Protein AF-A0A6C0JC36-F1 (afdb_monomer)

Solvent-accessible surface area (backbone atoms only — not comparable to full-atom values): 5274 Å² total; per-residue (Å²): 90,80,45,77,56,95,92,37,86,43,79,50,84,52,70,70,57,52,54,54,50,51,53,49,53,50,52,52,54,51,53,51,51,52,53,49,52,52,51,51,52,52,48,53,50,51,52,52,49,45,69,75,67,49,90,63,57,73,44,78,49,65,54,82,72,87,83,90,83,74,78,64,48,74,44,37,31,19,78,83,76,63,52,69,62,133

Foldseek 3Di:
DWDADPNDTDDDDDPVVVVVVVVVVVVVVVVVVVVVVVVVVVVVVVLVCCVPPPPFPKDWDWDDDDDDDDDTDIWIAGPPSRDTDD

Organism: NCBI:txid1070528

pLDDT: mean 87.95, std 10.79, range [52.41, 98.38]

Secondary structure (DSSP, 8-state):
-EEEETTEEEE---HHHHHHHHHHHHHHHHHHHHHHHHHHHHHHHHHHHHHHHS---EEEEEE---SS----EEEEEETTT--B--

Radius of gyration: 22.71 Å; Cα contacts (8 Å, |Δi|>4): 70; chains: 1; bounding box: 43×40×50 Å

Nearest PDB structures (foldseek):
  8a40-assembly1_U  TM=3.789E-01  e=9.059E-01  Homo sapiens
  5fyw-assembly1_U  TM=3.666E-01  e=3.696E+00  Saccharomyces cerevisiae

Mean predicted aligned error: 8.49 Å

Sequence (86 aa):
MEVIINNCAVKISGLSDIISYKKRLYQDIVNLKEELKDKESELKRVETYLKYNCKHNWIIDSIDQMKGYKRCITIKYCSECELTIS

Structure (mmCIF, N/CA/C/O backbone):
data_AF-A0A6C0JC36-F1
#
_entry.id   AF-A0A6C0JC36-F1
#
loop_
_atom_site.group_PDB
_atom_site.id
_atom_site.type_symbol
_atom_site.label_atom_id
_atom_site.label_alt_id
_atom_site.label_comp_id
_atom_site.label_asym_id
_atom_site.label_entity_id
_atom_site.label_seq_id
_atom_site.pdbx_PDB_ins_code
_atom_site.Cartn_x
_atom_site.Cartn_y
_atom_site.Cartn_z
_atom_site.occupancy
_atom_site.B_iso_or_equiv
_atom_site.auth_seq_id
_atom_site.auth_comp_id
_atom_site.auth_asym_id
_atom_site.auth_atom_id
_atom_site.pdbx_PDB_model_num
ATOM 1 N N . MET A 1 1 ? -23.764 3.075 19.685 1.00 82.44 1 MET A N 1
ATOM 2 C CA . MET A 1 1 ? -22.787 3.211 18.589 1.00 82.44 1 MET A CA 1
ATOM 3 C C . MET A 1 1 ? -23.355 2.508 17.373 1.00 82.44 1 MET A C 1
ATOM 5 O O . MET A 1 1 ? -23.821 1.389 17.523 1.00 82.44 1 MET A O 1
ATOM 9 N N . GLU A 1 2 ? -23.377 3.150 16.211 1.00 84.25 2 GLU A N 1
ATOM 10 C CA . GLU A 1 2 ? -23.768 2.493 14.957 1.00 84.25 2 GLU A CA 1
ATOM 11 C C . GLU A 1 2 ? -22.510 2.032 14.228 1.00 84.25 2 GLU A C 1
ATOM 13 O O . GLU A 1 2 ? -21.525 2.768 14.162 1.00 84.25 2 GLU A O 1
ATOM 18 N N . VAL A 1 3 ? -22.515 0.793 13.746 1.00 84.19 3 VAL A N 1
ATOM 19 C CA . VAL A 1 3 ? -21.401 0.188 13.008 1.00 84.19 3 VAL A CA 1
ATOM 20 C C . VAL A 1 3 ? -21.929 -0.591 11.814 1.00 84.19 3 VAL A C 1
ATOM 22 O O . VAL A 1 3 ? -23.071 -1.046 11.828 1.00 84.19 3 VAL A O 1
ATOM 25 N N . ILE A 1 4 ? -21.095 -0.777 10.793 1.00 84.19 4 ILE A N 1
ATOM 26 C CA . ILE A 1 4 ? -21.445 -1.587 9.625 1.00 84.19 4 ILE A CA 1
ATOM 27 C C . ILE A 1 4 ? -20.872 -2.991 9.810 1.00 84.19 4 ILE A C 1
ATOM 29 O O . ILE A 1 4 ? -19.674 -3.161 10.031 1.00 84.19 4 ILE A O 1
ATOM 33 N N . ILE A 1 5 ? -21.729 -4.006 9.725 1.00 78.44 5 ILE A N 1
ATOM 34 C CA . ILE A 1 5 ? -21.345 -5.421 9.753 1.00 78.44 5 ILE A CA 1
ATOM 35 C C . ILE A 1 5 ? -22.046 -6.096 8.578 1.00 78.44 5 ILE A C 1
ATOM 37 O O . ILE A 1 5 ? -23.266 -6.012 8.478 1.00 78.44 5 ILE A O 1
ATOM 41 N N . ASN A 1 6 ? -21.289 -6.742 7.684 1.00 80.69 6 ASN A N 1
ATOM 42 C CA . ASN A 1 6 ? -21.820 -7.396 6.478 1.00 80.69 6 ASN A CA 1
ATOM 43 C C . ASN A 1 6 ? -22.736 -6.483 5.644 1.00 80.69 6 ASN A C 1
ATOM 45 O O . ASN A 1 6 ? -23.809 -6.892 5.213 1.00 80.69 6 ASN A O 1
ATOM 49 N N . ASN A 1 7 ? -22.321 -5.229 5.444 1.00 84.88 7 ASN A N 1
ATOM 50 C CA . ASN A 1 7 ? -23.096 -4.215 4.722 1.00 84.88 7 ASN A CA 1
ATOM 51 C C . ASN A 1 7 ? -24.436 -3.805 5.372 1.00 84.88 7 ASN A C 1
ATOM 53 O O . ASN A 1 7 ? -25.222 -3.090 4.754 1.00 84.88 7 ASN A O 1
ATOM 57 N N . CYS A 1 8 ? -24.693 -4.198 6.622 1.00 80.06 8 CYS A N 1
ATOM 58 C CA . CYS A 1 8 ? -25.858 -3.773 7.394 1.00 80.06 8 CYS A CA 1
ATOM 59 C C . CYS A 1 8 ? -25.450 -2.820 8.524 1.00 80.06 8 CYS A C 1
ATOM 61 O O . CYS A 1 8 ? -24.458 -3.056 9.216 1.00 80.06 8 CYS A O 1
ATOM 63 N N . ALA A 1 9 ? -26.236 -1.762 8.739 1.00 83.25 9 ALA A N 1
ATOM 64 C CA . ALA A 1 9 ? -26.073 -0.874 9.885 1.00 83.25 9 ALA A CA 1
ATOM 65 C C . ALA A 1 9 ? -26.632 -1.545 11.148 1.00 83.25 9 ALA A C 1
ATOM 67 O O . ALA A 1 9 ? -27.815 -1.875 11.223 1.00 83.25 9 ALA A O 1
ATOM 68 N N . VAL A 1 10 ? -25.774 -1.750 12.143 1.00 83.88 10 VAL A N 1
ATOM 69 C CA . VAL A 1 10 ? -26.114 -2.389 13.414 1.00 83.88 10 VAL A CA 1
ATOM 70 C C . VAL A 1 10 ? -25.856 -1.407 14.548 1.00 83.88 10 VAL A C 1
ATOM 72 O O . VAL A 1 10 ? -24.768 -0.839 14.670 1.00 83.88 10 VAL A O 1
ATOM 75 N N . LYS A 1 11 ? -26.856 -1.221 15.413 1.00 86.12 11 LYS A N 1
ATOM 76 C CA . LYS A 1 11 ? -26.721 -0.418 16.628 1.00 86.12 11 LYS A CA 1
ATOM 77 C C . LYS A 1 11 ? -26.223 -1.298 17.768 1.00 86.12 11 LYS A C 1
ATOM 79 O O . LYS A 1 11 ? -26.924 -2.194 18.222 1.00 86.12 11 LYS A O 1
ATOM 84 N N . ILE A 1 12 ? -25.023 -1.005 18.251 1.00 86.44 12 ILE A N 1
ATOM 85 C CA . ILE A 1 12 ? -24.413 -1.654 19.408 1.00 86.44 12 ILE A CA 1
ATOM 86 C C . ILE A 1 12 ? -24.515 -0.716 20.612 1.00 86.44 12 ILE A C 1
ATOM 88 O O . ILE A 1 12 ? -24.077 0.440 20.557 1.00 86.44 12 ILE A O 1
ATOM 92 N N . SER A 1 13 ? -25.101 -1.202 21.703 1.00 84.50 13 SER A N 1
ATOM 93 C CA . SER A 1 13 ? -25.282 -0.449 22.953 1.00 84.50 13 SER A CA 1
ATOM 94 C C . SER A 1 13 ? -24.680 -1.135 24.179 1.00 84.50 13 SER A C 1
ATOM 96 O O . SER A 1 13 ? -24.409 -0.454 25.164 1.00 84.50 13 SER A O 1
ATOM 98 N N . GLY A 1 14 ? -24.448 -2.452 24.133 1.00 91.62 14 GLY A N 1
ATOM 99 C CA . GLY A 1 14 ? -23.870 -3.214 25.238 1.00 91.62 14 GLY A CA 1
ATOM 100 C C . GLY A 1 14 ? -22.351 -3.062 25.334 1.00 91.62 14 GLY A C 1
ATOM 101 O O . GLY A 1 14 ? -21.643 -3.120 24.329 1.00 91.62 14 GLY A O 1
ATOM 102 N N . LEU A 1 15 ? -21.827 -2.914 26.555 1.00 90.12 15 LEU A N 1
ATOM 103 C CA . LEU A 1 15 ? -20.381 -2.825 26.795 1.00 90.12 15 LEU A CA 1
ATOM 104 C C . LEU A 1 15 ? -19.636 -4.091 26.326 1.00 90.12 15 LEU A C 1
ATOM 106 O O . LEU A 1 15 ? -18.569 -3.986 25.724 1.00 90.12 15 LEU A O 1
ATOM 110 N N . SER A 1 16 ? -20.209 -5.278 26.551 1.00 90.50 16 SER A N 1
ATOM 111 C CA . SER A 1 16 ? -19.668 -6.566 26.084 1.00 90.50 16 SER A CA 1
ATOM 112 C C . SER A 1 16 ? -19.513 -6.623 24.565 1.00 90.50 16 SER A C 1
ATOM 114 O O . SER A 1 16 ? -18.497 -7.095 24.047 1.00 90.50 16 SER A O 1
ATOM 116 N N . ASP A 1 17 ? -20.504 -6.099 23.852 1.00 87.50 17 ASP A N 1
ATOM 117 C CA . ASP A 1 17 ? -20.554 -6.118 22.395 1.00 87.50 17 ASP A CA 1
ATOM 118 C C . ASP A 1 17 ? -19.541 -5.131 21.813 1.00 87.50 17 ASP A C 1
ATOM 120 O O . ASP A 1 17 ? 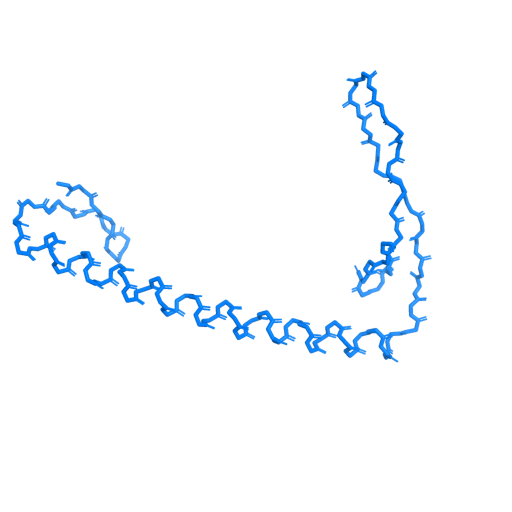-18.831 -5.455 20.863 1.00 87.50 17 ASP A O 1
ATOM 124 N N . ILE A 1 18 ? -19.394 -3.957 22.439 1.00 89.88 18 ILE A N 1
ATOM 125 C CA . ILE A 1 18 ? -18.370 -2.965 22.082 1.00 89.88 18 ILE A CA 1
ATOM 126 C C . ILE A 1 18 ? -16.963 -3.544 22.281 1.00 89.88 18 ILE A C 1
ATOM 128 O O . ILE A 1 18 ? -16.100 -3.377 21.416 1.00 89.88 18 ILE A O 1
ATOM 132 N N . ILE A 1 19 ? -16.715 -4.254 23.388 1.00 92.31 19 ILE A N 1
ATOM 133 C CA . ILE A 1 19 ? -15.420 -4.907 23.646 1.00 92.31 19 ILE A CA 1
ATOM 134 C C . ILE A 1 19 ? -15.130 -5.974 22.583 1.00 92.31 19 ILE A C 1
ATOM 136 O O . ILE A 1 19 ? -14.016 -6.028 22.057 1.00 92.31 19 ILE A O 1
ATOM 140 N N . SER A 1 20 ? -16.119 -6.800 22.243 1.00 90.56 20 SER A N 1
ATOM 141 C CA . SER A 1 20 ? -15.984 -7.829 21.204 1.00 90.56 20 SER A CA 1
ATOM 142 C C . SER A 1 20 ? -15.722 -7.214 19.829 1.00 90.56 20 SER A C 1
ATOM 144 O O . SER A 1 20 ? -14.810 -7.641 19.120 1.00 90.56 20 SER A O 1
ATOM 146 N N . TYR A 1 21 ? -16.448 -6.150 19.483 1.00 90.69 21 TYR A N 1
ATOM 147 C CA . TYR A 1 21 ? -16.258 -5.406 18.242 1.00 90.69 21 TYR A CA 1
ATOM 148 C C . TYR A 1 21 ? -14.860 -4.782 18.150 1.00 90.69 21 TYR A C 1
ATOM 150 O O . TYR A 1 21 ? -14.193 -4.921 17.126 1.00 90.69 21 TYR A O 1
ATOM 158 N N . LYS A 1 22 ? -14.360 -4.176 19.237 1.00 93.56 22 LYS A N 1
ATOM 159 C CA . LYS A 1 22 ? -12.987 -3.650 19.312 1.00 93.56 22 LYS A CA 1
ATOM 160 C C . LYS A 1 22 ? -11.946 -4.741 19.052 1.00 93.56 22 LYS A C 1
ATOM 162 O O . LYS A 1 22 ? -10.998 -4.500 18.309 1.00 93.56 22 LYS A O 1
ATOM 167 N N . LYS A 1 23 ? -12.092 -5.918 19.672 1.00 95.56 23 LYS A N 1
ATOM 168 C CA . LYS A 1 23 ? -11.163 -7.045 19.468 1.00 95.56 23 LYS A CA 1
ATOM 169 C C . LYS A 1 23 ? -11.149 -7.496 18.011 1.00 95.56 23 LYS A C 1
ATOM 171 O O . LYS A 1 23 ? -10.071 -7.697 17.463 1.00 95.56 23 LYS A O 1
ATOM 176 N N . ARG A 1 24 ? -12.326 -7.594 17.386 1.00 93.56 24 ARG A N 1
ATOM 177 C CA . ARG A 1 24 ? -12.446 -7.939 15.966 1.00 93.56 24 ARG A CA 1
ATOM 178 C C . ARG A 1 24 ? -11.754 -6.908 15.079 1.00 93.56 24 ARG A C 1
ATOM 180 O O . ARG A 1 24 ? -10.88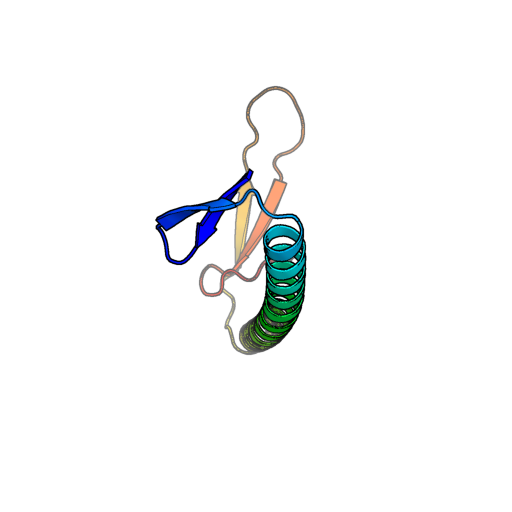2 -7.287 14.316 1.00 93.56 24 ARG A O 1
ATOM 187 N N . LEU A 1 25 ? -12.045 -5.618 15.268 1.00 95.38 25 LEU A N 1
ATOM 188 C CA . LEU A 1 25 ? -11.383 -4.548 14.513 1.00 95.38 25 LEU A CA 1
ATOM 189 C C . LEU A 1 25 ? -9.862 -4.584 14.654 1.00 95.38 25 LEU A C 1
ATOM 191 O O . LEU A 1 25 ? -9.146 -4.358 13.686 1.00 95.38 25 LEU A O 1
ATOM 195 N N . TYR A 1 26 ? -9.355 -4.849 15.858 1.0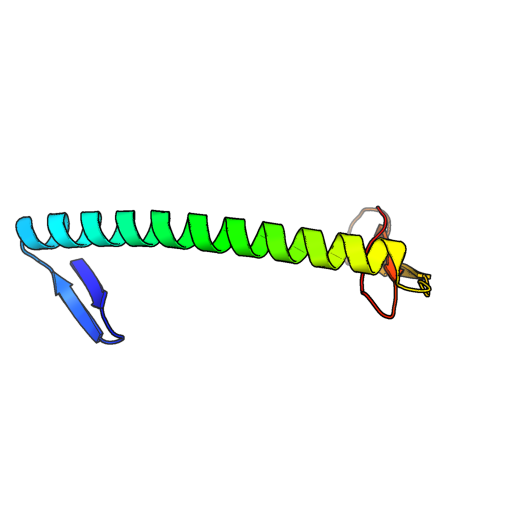0 97.44 26 TYR A N 1
ATOM 196 C CA . TYR A 1 26 ? -7.918 -4.969 16.062 1.00 97.44 26 TYR A CA 1
ATOM 197 C C . TYR A 1 26 ? -7.330 -6.136 15.262 1.00 97.44 26 TYR A C 1
ATOM 199 O O . TYR A 1 26 ? -6.304 -5.958 14.612 1.00 97.44 26 TYR A O 1
ATOM 207 N N . GLN A 1 27 ? -7.990 -7.296 15.269 1.00 97.19 27 GLN A N 1
ATOM 208 C CA . GLN A 1 27 ? -7.555 -8.439 14.471 1.00 97.19 27 GLN A CA 1
ATOM 209 C C . GLN A 1 27 ? -7.609 -8.133 12.970 1.00 97.19 27 GLN A C 1
ATOM 211 O O . GLN A 1 27 ? -6.651 -8.434 12.265 1.00 97.19 27 GLN A O 1
ATOM 216 N N . ASP A 1 28 ? -8.667 -7.474 12.496 1.00 97.69 28 ASP A N 1
ATOM 217 C CA . ASP A 1 28 ? -8.798 -7.062 11.095 1.00 97.69 28 ASP A CA 1
ATOM 218 C C . ASP A 1 28 ? -7.649 -6.125 10.691 1.00 97.69 28 ASP A C 1
ATOM 220 O O . ASP A 1 28 ? -7.041 -6.301 9.639 1.00 97.69 28 ASP A O 1
ATOM 224 N N . ILE A 1 29 ? -7.284 -5.168 11.554 1.00 98.06 29 ILE A N 1
ATOM 225 C CA . ILE A 1 29 ? -6.136 -4.275 11.334 1.00 98.06 29 ILE A CA 1
ATOM 226 C C . ILE A 1 29 ? -4.827 -5.062 11.243 1.00 98.06 29 ILE A C 1
ATOM 228 O O . ILE A 1 29 ? -3.979 -4.730 10.416 1.00 98.06 29 ILE A O 1
ATOM 232 N N . VAL A 1 30 ? -4.623 -6.058 12.107 1.00 98.31 30 VAL A N 1
ATOM 233 C CA . VAL A 1 30 ? -3.412 -6.890 12.076 1.00 98.31 30 VAL A CA 1
ATOM 234 C C . VAL A 1 30 ? -3.351 -7.675 10.768 1.00 98.31 30 VAL A C 1
ATOM 236 O O . VAL A 1 30 ? -2.347 -7.579 10.068 1.00 98.31 30 VAL A O 1
ATOM 239 N N . ASN A 1 31 ? -4.441 -8.342 10.393 1.00 98.00 31 ASN A N 1
ATOM 240 C CA . ASN A 1 31 ? -4.519 -9.126 9.162 1.00 98.00 31 ASN A CA 1
ATOM 241 C C . ASN A 1 31 ? -4.273 -8.252 7.920 1.00 98.00 31 ASN A C 1
ATOM 243 O O . ASN A 1 31 ? -3.466 -8.604 7.067 1.00 98.00 31 ASN A O 1
ATOM 247 N N . LEU A 1 32 ? -4.907 -7.076 7.843 1.00 98.38 32 LEU A N 1
ATOM 248 C CA . LEU A 1 32 ? -4.726 -6.143 6.726 1.00 98.38 32 LEU A CA 1
ATOM 249 C C . LEU A 1 32 ? -3.288 -5.625 6.622 1.00 98.38 32 LEU A C 1
ATOM 251 O O . LEU A 1 32 ? -2.804 -5.372 5.523 1.00 98.38 32 LEU A O 1
ATOM 255 N N . LYS A 1 33 ? -2.587 -5.456 7.748 1.00 98.12 33 LYS A N 1
ATOM 256 C CA . LYS A 1 33 ? -1.169 -5.069 7.735 1.00 98.12 33 LYS A CA 1
ATOM 257 C C . LYS A 1 33 ? -0.274 -6.181 7.203 1.00 98.12 33 LYS A C 1
ATOM 259 O O . LYS A 1 33 ? 0.696 -5.881 6.512 1.00 98.12 33 LYS A O 1
ATOM 264 N N . GLU A 1 34 ? -0.569 -7.432 7.537 1.00 98.06 34 GLU A N 1
ATOM 265 C CA . GLU A 1 34 ? 0.157 -8.580 6.989 1.00 98.06 34 GLU A CA 1
ATOM 266 C C . GLU A 1 34 ? -0.090 -8.707 5.485 1.00 98.06 34 GLU A C 1
ATOM 268 O O . GLU A 1 34 ? 0.868 -8.768 4.718 1.00 98.06 34 GLU A O 1
ATOM 273 N N . GLU A 1 35 ? -1.348 -8.610 5.050 1.00 98.19 35 GLU A N 1
ATOM 274 C CA . GLU A 1 35 ? -1.703 -8.624 3.628 1.00 98.19 35 GLU A CA 1
ATOM 275 C C . GLU A 1 35 ? -1.036 -7.475 2.859 1.00 98.19 35 GLU A C 1
ATOM 277 O O . GLU A 1 35 ? -0.474 -7.691 1.784 1.00 98.19 35 GLU A O 1
ATOM 282 N N . LEU A 1 36 ? -1.030 -6.261 3.422 1.00 98.19 36 LEU A N 1
ATOM 283 C CA . LEU A 1 36 ? -0.341 -5.114 2.831 1.00 98.19 36 LEU A CA 1
ATOM 284 C C . LEU A 1 36 ? 1.152 -5.400 2.650 1.00 98.19 36 LEU A C 1
ATOM 286 O O . LEU A 1 36 ? 1.687 -5.174 1.568 1.00 98.19 36 LEU A O 1
ATOM 290 N N . LYS A 1 37 ? 1.814 -5.936 3.678 1.00 98.06 37 LYS A N 1
ATOM 291 C CA . LYS A 1 37 ? 3.240 -6.277 3.625 1.00 98.06 37 LYS A CA 1
ATOM 292 C C . LYS A 1 37 ? 3.540 -7.317 2.543 1.00 98.06 37 LYS A C 1
ATOM 294 O O . LYS A 1 37 ? 4.545 -7.199 1.837 1.00 98.06 37 LYS A O 1
ATOM 299 N N . ASP A 1 38 ? 2.686 -8.323 2.396 1.00 98.12 38 ASP A N 1
ATOM 300 C CA . ASP A 1 38 ? 2.839 -9.338 1.355 1.00 98.12 38 ASP A CA 1
ATOM 301 C C . ASP A 1 38 ? 2.673 -8.724 -0.039 1.00 98.12 38 ASP A C 1
ATOM 303 O O . ASP A 1 38 ? 3.500 -8.964 -0.923 1.00 98.12 38 ASP A O 1
ATOM 307 N N . LYS A 1 39 ? 1.677 -7.849 -0.224 1.00 98.12 39 LYS A N 1
ATOM 308 C CA . LYS A 1 39 ? 1.462 -7.126 -1.486 1.00 98.12 39 LYS A CA 1
ATOM 309 C C . LYS A 1 39 ? 2.603 -6.171 -1.818 1.00 98.12 39 LYS A C 1
ATOM 311 O O . LYS A 1 39 ? 3.024 -6.119 -2.971 1.00 98.12 39 LYS A O 1
ATOM 316 N N . GLU A 1 40 ? 3.156 -5.473 -0.832 1.00 98.06 40 GLU A N 1
ATOM 317 C CA . GLU A 1 40 ? 4.349 -4.633 -0.995 1.00 98.06 40 GLU A CA 1
ATOM 318 C C . GLU A 1 40 ? 5.569 -5.461 -1.427 1.00 98.06 40 GLU A C 1
ATOM 320 O O . GLU A 1 40 ? 6.325 -5.053 -2.312 1.00 98.06 40 GLU A O 1
ATOM 325 N N . SER A 1 41 ? 5.757 -6.648 -0.845 1.00 97.88 41 SER A N 1
ATOM 326 C CA . SER A 1 41 ? 6.831 -7.574 -1.223 1.00 97.88 41 SER A CA 1
ATOM 327 C C . SER A 1 41 ? 6.668 -8.088 -2.658 1.00 97.88 41 SER A C 1
ATOM 329 O O . SER A 1 41 ? 7.626 -8.086 -3.440 1.00 97.88 41 SER A O 1
ATOM 331 N N . GLU A 1 42 ? 5.450 -8.487 -3.036 1.00 97.81 42 GLU A N 1
ATOM 332 C CA . GLU A 1 42 ? 5.120 -8.899 -4.404 1.00 97.81 42 GLU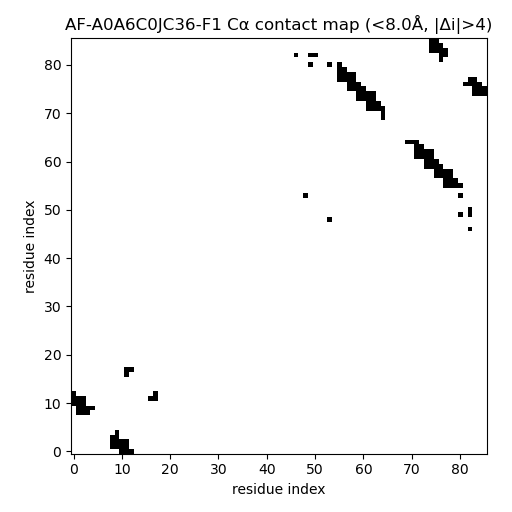 A CA 1
ATOM 333 C C . GLU A 1 42 ? 5.358 -7.768 -5.405 1.00 97.81 42 GLU A C 1
ATOM 335 O O . GLU A 1 42 ? 6.024 -7.991 -6.421 1.00 97.81 42 GLU A O 1
ATOM 340 N N . LEU A 1 43 ? 4.879 -6.560 -5.099 1.00 95.62 43 LEU A N 1
ATOM 341 C CA . LEU A 1 43 ? 5.075 -5.371 -5.924 1.00 95.62 43 LEU A CA 1
ATOM 342 C C . LEU A 1 43 ? 6.564 -5.107 -6.135 1.00 95.62 43 LEU A C 1
ATOM 344 O O . LEU A 1 43 ? 7.017 -5.048 -7.276 1.00 95.62 43 LEU A O 1
ATOM 348 N N . LYS A 1 44 ? 7.355 -5.080 -5.059 1.00 95.62 44 LYS A N 1
ATOM 349 C CA . LYS A 1 44 ? 8.807 -4.880 -5.137 1.00 95.62 44 LYS A CA 1
ATOM 350 C C . LYS A 1 44 ? 9.493 -5.935 -6.002 1.00 95.62 44 LYS A C 1
ATOM 352 O O . LYS A 1 44 ? 10.436 -5.625 -6.735 1.00 95.62 44 LYS A O 1
ATOM 357 N N . ARG A 1 45 ? 9.047 -7.193 -5.938 1.00 96.31 45 ARG A N 1
ATOM 358 C CA . ARG A 1 45 ? 9.569 -8.272 -6.792 1.00 96.31 45 ARG A CA 1
ATOM 359 C C . ARG A 1 45 ? 9.257 -8.011 -8.265 1.00 96.31 45 ARG A C 1
ATOM 361 O O . ARG A 1 45 ? 10.145 -8.178 -9.101 1.00 96.31 45 ARG A O 1
ATOM 368 N N . VAL A 1 46 ? 8.031 -7.595 -8.579 1.00 94.94 46 VAL A N 1
ATOM 369 C CA . VAL A 1 46 ? 7.606 -7.251 -9.946 1.00 94.94 46 VAL A CA 1
ATOM 370 C C . VAL A 1 46 ? 8.374 -6.037 -10.464 1.00 94.94 46 VAL A C 1
ATOM 372 O O . VAL A 1 46 ? 8.949 -6.108 -11.546 1.00 94.94 46 VAL A O 1
ATOM 375 N N . GLU A 1 47 ? 8.484 -4.968 -9.681 1.00 92.56 47 GLU A N 1
ATOM 376 C CA . GLU A 1 47 ? 9.269 -3.777 -10.026 1.00 92.56 47 GLU A CA 1
ATOM 377 C C . GLU A 1 47 ? 10.738 -4.121 -10.283 1.00 92.56 47 GLU A C 1
ATOM 379 O O . GLU A 1 47 ? 11.328 -3.674 -11.266 1.00 92.56 47 GLU A O 1
ATOM 384 N N . THR A 1 48 ? 11.330 -4.970 -9.439 1.00 93.31 48 THR A N 1
ATOM 385 C CA . THR A 1 48 ? 12.706 -5.452 -9.621 1.00 93.31 48 THR A CA 1
ATOM 386 C C . THR A 1 48 ? 12.837 -6.228 -10.928 1.00 93.31 48 THR A C 1
ATOM 388 O O . THR A 1 48 ? 13.767 -5.990 -11.697 1.00 93.31 48 THR A O 1
ATOM 391 N N . TYR A 1 49 ? 11.899 -7.129 -11.222 1.00 94.69 49 TYR A N 1
ATOM 392 C CA . TYR A 1 49 ? 11.891 -7.859 -12.485 1.00 94.69 49 TYR A CA 1
ATOM 393 C C . TYR A 1 49 ? 11.791 -6.904 -13.682 1.00 94.69 49 TYR A C 1
ATOM 395 O O . TYR A 1 49 ? 12.616 -6.985 -14.594 1.00 94.69 49 TYR A O 1
ATOM 403 N N . LEU A 1 50 ? 10.850 -5.958 -13.661 1.00 94.06 50 LEU A N 1
ATOM 404 C CA . LEU A 1 50 ? 10.667 -4.958 -14.715 1.00 94.06 50 LEU A CA 1
ATOM 405 C C . LEU A 1 50 ? 11.913 -4.090 -14.894 1.00 94.06 50 LEU A C 1
ATOM 407 O O . LEU A 1 50 ? 12.323 -3.838 -16.025 1.00 94.06 50 LEU A O 1
ATOM 411 N N . LYS A 1 51 ? 12.577 -3.697 -13.804 1.00 90.19 51 LYS A N 1
ATOM 412 C CA . LYS A 1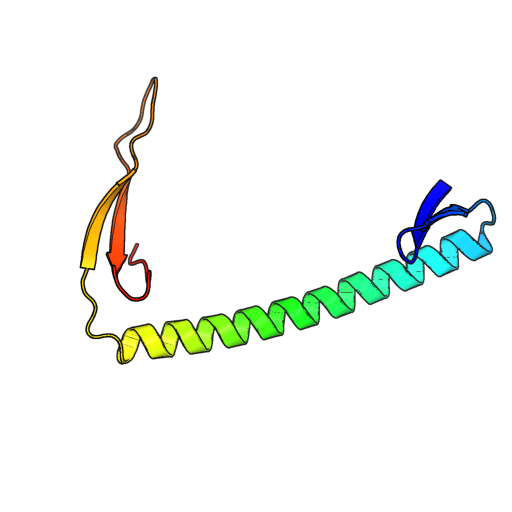 51 ? 13.825 -2.927 -13.842 1.00 90.19 51 LYS A CA 1
ATOM 413 C C . LYS A 1 51 ? 14.914 -3.615 -14.668 1.00 90.19 51 LYS A C 1
ATOM 415 O O . LY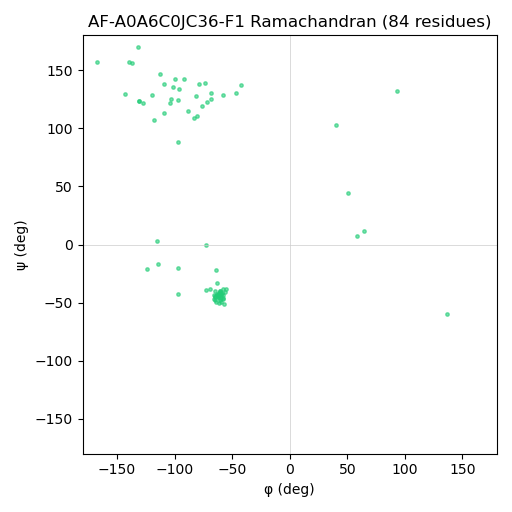S A 1 51 ? 15.632 -2.922 -15.382 1.00 90.19 51 LYS A O 1
ATOM 420 N N . TYR A 1 52 ? 15.031 -4.939 -14.595 1.00 92.25 52 TYR A N 1
ATOM 421 C CA . TYR A 1 52 ? 16.081 -5.685 -15.299 1.00 92.25 52 TYR A CA 1
ATOM 422 C C . TYR A 1 52 ? 15.647 -6.292 -16.637 1.00 92.25 52 TYR A C 1
ATOM 424 O O . TYR A 1 52 ? 16.508 -6.601 -17.455 1.00 92.25 52 TYR A O 1
ATOM 432 N N . ASN A 1 53 ? 14.343 -6.471 -16.868 1.00 94.06 53 ASN A N 1
ATOM 433 C CA . ASN A 1 53 ? 13.832 -7.195 -18.040 1.00 94.06 53 ASN A CA 1
ATOM 434 C C . ASN A 1 53 ? 13.042 -6.315 -19.016 1.00 94.06 53 ASN A C 1
ATOM 436 O O . ASN A 1 53 ? 12.849 -6.703 -20.168 1.00 94.06 53 ASN A O 1
ATOM 440 N N . CYS A 1 54 ? 12.591 -5.130 -18.602 1.00 92.62 54 CYS A N 1
ATOM 441 C CA . CYS A 1 54 ? 12.016 -4.174 -19.538 1.00 92.62 54 CYS A CA 1
ATOM 442 C C . CYS A 1 54 ? 13.135 -3.553 -20.388 1.00 92.62 54 CYS A C 1
ATOM 444 O O . CYS A 1 54 ? 14.195 -3.192 -19.879 1.00 92.62 54 CYS A O 1
ATOM 446 N N . LYS A 1 55 ? 12.885 -3.375 -21.692 1.00 93.62 55 LYS A N 1
ATOM 447 C CA . LYS A 1 55 ? 13.791 -2.640 -22.597 1.00 93.62 55 LYS A CA 1
ATOM 448 C C . LYS A 1 55 ? 13.774 -1.122 -22.371 1.00 93.62 55 LYS A C 1
ATOM 450 O O . LYS A 1 55 ? 14.493 -0.417 -23.064 1.00 93.62 55 LYS A O 1
ATOM 455 N N . HIS A 1 56 ? 12.953 -0.669 -21.422 1.00 91.62 56 HIS A N 1
ATOM 456 C CA . HIS A 1 56 ? 12.719 0.699 -20.970 1.00 91.62 56 HIS A CA 1
ATOM 457 C C . HIS A 1 56 ? 12.676 1.760 -22.072 1.00 91.62 56 HIS A C 1
ATOM 459 O O . HIS A 1 56 ? 13.705 2.255 -22.527 1.00 91.62 56 HIS A O 1
ATOM 465 N N . ASN A 1 57 ? 11.467 2.195 -22.420 1.00 94.06 57 ASN A N 1
ATOM 466 C CA . ASN A 1 57 ? 11.263 3.366 -23.265 1.00 94.06 57 ASN A CA 1
ATOM 467 C C . ASN A 1 57 ? 10.986 4.601 -22.391 1.00 94.06 57 ASN A C 1
ATOM 469 O O . ASN A 1 57 ? 9.838 4.880 -22.034 1.00 94.06 57 ASN A O 1
ATOM 473 N N . TRP A 1 58 ? 12.060 5.289 -21.990 1.00 94.00 58 TRP A N 1
ATOM 474 C CA . TRP A 1 58 ? 12.007 6.416 -21.057 1.00 94.00 58 TRP A CA 1
ATOM 475 C C . TRP A 1 58 ? 11.387 7.669 -21.680 1.00 94.00 58 TRP A C 1
ATOM 477 O O . TRP A 1 58 ? 11.924 8.221 -22.639 1.00 94.00 58 TRP A O 1
ATOM 487 N N . ILE A 1 59 ? 10.328 8.171 -21.055 1.00 91.81 59 ILE A N 1
ATOM 488 C CA . ILE A 1 59 ? 9.711 9.466 -21.321 1.00 91.81 59 ILE A CA 1
ATOM 489 C C . ILE A 1 59 ? 10.161 10.452 -20.243 1.00 91.81 59 ILE A C 1
ATOM 491 O O . ILE A 1 59 ? 10.191 10.123 -19.056 1.00 91.81 59 ILE A O 1
ATOM 495 N N . ILE A 1 60 ? 10.532 11.658 -20.673 1.00 91.50 60 ILE A N 1
ATOM 496 C CA . ILE A 1 60 ? 10.741 12.813 -19.800 1.00 91.50 60 ILE A CA 1
ATOM 497 C C . ILE A 1 60 ? 9.522 13.706 -19.976 1.00 91.50 60 ILE A C 1
ATOM 499 O O . ILE A 1 60 ? 9.230 14.127 -21.093 1.00 91.50 60 ILE A O 1
ATOM 503 N N . ASP A 1 61 ? 8.833 13.978 -18.881 1.00 86.69 61 ASP A N 1
ATOM 504 C CA . ASP A 1 61 ? 7.619 14.782 -18.861 1.00 86.69 61 ASP A CA 1
ATOM 505 C C . ASP A 1 61 ? 7.716 15.832 -17.750 1.00 86.69 61 ASP A C 1
ATOM 507 O O . ASP A 1 61 ? 8.634 15.814 -16.921 1.00 86.69 61 ASP A O 1
ATOM 511 N N . SER A 1 62 ? 6.792 16.777 -17.731 1.00 85.44 62 SER A N 1
ATOM 512 C CA . SER A 1 62 ? 6.723 17.831 -16.730 1.00 85.44 62 SER A CA 1
ATOM 513 C C . SER A 1 62 ? 5.317 17.938 -16.174 1.00 85.44 62 SER A C 1
ATOM 515 O O . SER A 1 62 ? 4.364 18.177 -16.909 1.00 85.44 62 SER A O 1
ATOM 517 N N . ILE A 1 63 ? 5.197 17.821 -14.854 1.00 81.38 63 ILE A N 1
ATOM 518 C CA . ILE A 1 63 ? 3.932 18.084 -14.173 1.00 81.38 63 ILE A CA 1
ATOM 519 C C . ILE A 1 63 ? 3.791 19.598 -14.017 1.00 81.38 63 ILE A C 1
ATOM 521 O O . ILE A 1 63 ? 4.519 20.227 -13.237 1.00 81.38 63 ILE A O 1
ATOM 525 N N . ASP A 1 64 ? 2.847 20.167 -14.762 1.00 75.75 64 ASP A N 1
ATOM 526 C CA . ASP A 1 64 ? 2.475 21.572 -14.652 1.00 75.75 64 ASP A CA 1
ATOM 527 C C . ASP A 1 64 ? 1.784 21.849 -13.314 1.00 75.75 64 ASP A C 1
ATOM 529 O O . ASP A 1 64 ? 0.831 21.176 -12.917 1.00 75.75 64 ASP A O 1
ATOM 533 N N . GLN A 1 65 ? 2.243 22.889 -12.618 1.00 67.81 65 GLN A N 1
ATOM 534 C CA . GLN A 1 65 ? 1.579 23.417 -11.429 1.00 67.81 65 GLN A CA 1
ATOM 535 C C . GLN A 1 65 ? 0.956 24.784 -11.761 1.00 67.81 65 GLN A C 1
ATOM 537 O O . GLN A 1 65 ? 1.662 25.763 -11.994 1.00 67.81 65 GLN A O 1
ATOM 542 N N . MET A 1 66 ? -0.377 24.882 -11.760 1.00 68.06 66 MET A N 1
ATOM 543 C CA . MET A 1 66 ? -1.105 26.164 -11.703 1.00 68.06 66 MET A CA 1
ATOM 544 C C . MET A 1 66 ? -1.399 26.492 -10.228 1.00 68.06 66 MET A C 1
ATOM 546 O O . MET A 1 66 ? -1.721 25.586 -9.472 1.00 68.06 66 MET A O 1
ATOM 550 N N . LYS A 1 67 ? -1.371 27.713 -9.680 1.00 52.41 67 LYS A N 1
ATOM 551 C CA . LYS A 1 67 ? -1.144 29.102 -10.114 1.00 52.41 67 LYS A CA 1
ATOM 552 C C . LYS A 1 67 ? -0.381 29.746 -8.937 1.00 52.41 67 LYS A C 1
ATOM 554 O O . LYS A 1 67 ? -0.853 29.635 -7.808 1.00 52.41 67 LYS A O 1
ATOM 559 N N . GLY A 1 68 ? 0.751 30.418 -9.160 1.00 65.12 68 GLY A N 1
ATOM 560 C CA . GLY A 1 68 ? 1.417 31.199 -8.105 1.00 65.12 68 GLY A CA 1
ATOM 561 C C . GLY A 1 68 ? 2.930 31.040 -8.027 1.00 65.12 68 GLY A C 1
ATOM 562 O O . GLY A 1 68 ? 3.608 32.042 -8.173 1.00 65.12 68 GLY A O 1
ATOM 563 N N . TYR A 1 69 ? 3.480 29.843 -7.804 1.00 59.09 69 TYR A N 1
ATOM 564 C CA . TYR A 1 69 ? 4.934 29.642 -7.689 1.00 59.09 69 TYR A CA 1
ATOM 565 C C . TYR A 1 69 ? 5.347 28.162 -7.738 1.00 59.09 69 TYR A C 1
ATOM 567 O O . 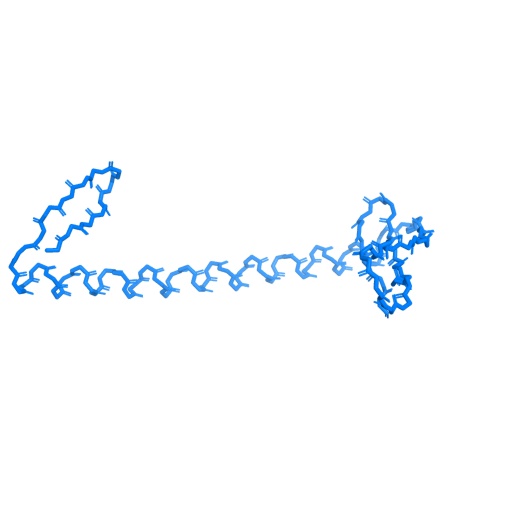TYR A 1 69 ? 4.620 27.296 -7.266 1.00 59.09 69 TYR A O 1
ATOM 575 N N . LYS A 1 70 ? 6.621 27.997 -8.126 1.00 56.66 70 LYS A N 1
ATOM 576 C CA . LYS A 1 70 ? 7.545 26.844 -8.078 1.00 56.66 70 LYS A CA 1
ATOM 577 C C . LYS A 1 70 ? 7.603 25.963 -9.333 1.00 56.66 70 LYS A C 1
ATOM 579 O O . LYS A 1 70 ? 6.605 25.623 -9.942 1.00 56.66 70 LYS A O 1
ATOM 584 N N . ARG A 1 71 ? 8.862 25.715 -9.728 1.00 58.47 71 ARG A N 1
ATOM 585 C CA . ARG A 1 71 ? 9.344 25.070 -10.961 1.00 58.47 71 ARG A CA 1
ATOM 586 C C . ARG A 1 71 ? 8.512 23.837 -11.327 1.00 58.47 71 ARG A C 1
ATOM 588 O O . ARG A 1 71 ? 8.248 23.026 -10.444 1.00 58.47 71 ARG A O 1
ATOM 595 N N . CYS A 1 72 ? 8.194 23.680 -12.617 1.00 69.12 72 CYS A N 1
ATOM 596 C CA . CYS A 1 72 ? 7.659 22.434 -13.167 1.00 69.12 72 CYS A CA 1
ATOM 597 C C . CYS A 1 72 ? 8.500 21.253 -12.664 1.00 69.12 72 CYS A C 1
ATOM 599 O O . CYS A 1 72 ? 9.734 21.304 -12.718 1.00 69.12 72 CYS A O 1
ATOM 601 N N . ILE A 1 73 ? 7.842 20.220 -12.137 1.00 81.62 73 ILE A N 1
ATOM 602 C CA . ILE A 1 73 ? 8.537 19.016 -11.681 1.00 81.62 73 ILE A CA 1
ATOM 603 C C . ILE A 1 73 ? 8.751 18.150 -12.912 1.00 81.62 73 ILE A C 1
ATOM 605 O O . ILE A 1 73 ? 7.795 17.608 -13.465 1.00 81.62 73 ILE A O 1
ATOM 609 N N . THR A 1 74 ? 10.002 18.049 -13.352 1.00 84.75 74 THR A N 1
ATOM 610 C CA . THR A 1 74 ? 10.379 17.074 -14.372 1.00 84.75 74 THR A CA 1
ATOM 611 C C . THR A 1 74 ? 10.266 15.679 -13.775 1.00 84.75 74 THR A C 1
ATOM 613 O O . THR A 1 74 ? 10.871 15.393 -12.743 1.00 84.75 74 THR A O 1
ATOM 616 N N . ILE A 1 75 ? 9.500 14.817 -14.431 1.00 87.44 75 ILE A N 1
ATOM 617 C CA . ILE A 1 75 ? 9.393 13.398 -14.115 1.00 87.44 75 ILE A CA 1
ATOM 618 C C . ILE A 1 75 ? 10.009 12.589 -15.253 1.00 87.44 75 ILE A C 1
ATOM 620 O O . ILE A 1 75 ? 9.951 12.980 -16.419 1.00 87.44 75 ILE A O 1
ATOM 624 N N . LYS A 1 76 ? 10.609 11.448 -14.919 1.00 89.75 76 LYS A N 1
ATOM 625 C CA . LYS A 1 76 ? 11.100 10.487 -15.903 1.00 89.75 76 LYS A CA 1
ATOM 626 C C . LYS A 1 76 ? 10.534 9.114 -15.586 1.00 89.75 76 LYS A C 1
ATOM 628 O O . LYS A 1 76 ? 10.761 8.593 -14.493 1.00 89.75 76 LYS A O 1
ATOM 633 N N . TYR A 1 77 ? 9.824 8.532 -16.543 1.00 91.88 77 TYR A N 1
ATOM 634 C CA . TYR A 1 77 ? 9.181 7.232 -16.385 1.00 91.88 77 TYR A CA 1
ATOM 635 C C . TYR A 1 77 ? 9.302 6.381 -17.646 1.00 91.88 77 TYR A C 1
ATOM 637 O O . TYR A 1 77 ? 9.536 6.896 -18.736 1.00 91.88 77 TYR A O 1
ATOM 645 N N . CYS A 1 78 ? 9.197 5.064 -17.513 1.00 93.19 78 CYS A N 1
ATOM 646 C CA . CYS A 1 78 ? 9.104 4.169 -18.660 1.00 93.19 78 CYS A CA 1
ATOM 647 C C . CYS A 1 78 ? 7.658 4.142 -19.173 1.00 93.19 78 CYS A C 1
ATOM 649 O O . CYS A 1 78 ? 6.750 3.870 -18.400 1.00 93.19 78 CYS A O 1
ATOM 651 N N . SER A 1 79 ? 7.436 4.371 -20.466 1.00 92.94 79 SER A N 1
ATOM 652 C CA . SER A 1 79 ? 6.089 4.329 -21.075 1.00 92.94 79 SER A CA 1
ATOM 653 C C . SER A 1 79 ? 5.408 2.962 -21.046 1.00 92.94 79 SER A C 1
ATOM 655 O O . SER A 1 79 ? 4.191 2.891 -21.147 1.00 92.94 79 SER A O 1
ATOM 657 N N . GLU A 1 80 ? 6.186 1.888 -20.914 1.00 92.94 80 GLU A N 1
ATOM 658 C CA . GLU A 1 80 ? 5.677 0.515 -20.970 1.00 92.94 80 GLU A CA 1
ATOM 659 C C . GLU A 1 80 ? 5.422 -0.071 -19.579 1.00 92.94 80 GLU A C 1
ATOM 661 O O . GLU A 1 80 ? 4.443 -0.775 -19.362 1.00 92.94 80 GLU A O 1
ATOM 666 N N . CYS A 1 81 ? 6.339 0.168 -18.636 1.00 92.25 81 CYS A N 1
ATOM 667 C CA . CYS A 1 81 ? 6.289 -0.438 -17.303 1.00 92.25 81 CYS A CA 1
ATOM 668 C C . CYS A 1 81 ? 6.093 0.572 -16.174 1.00 92.25 81 CYS A C 1
ATOM 670 O O . CYS A 1 81 ? 6.155 0.183 -15.011 1.00 92.25 81 CYS A O 1
ATOM 672 N N . GLU A 1 82 ? 5.931 1.853 -16.515 1.00 90.50 82 GLU A N 1
ATOM 673 C CA . GLU A 1 82 ? 5.641 2.965 -15.600 1.00 90.50 82 GLU A CA 1
ATOM 674 C C . GLU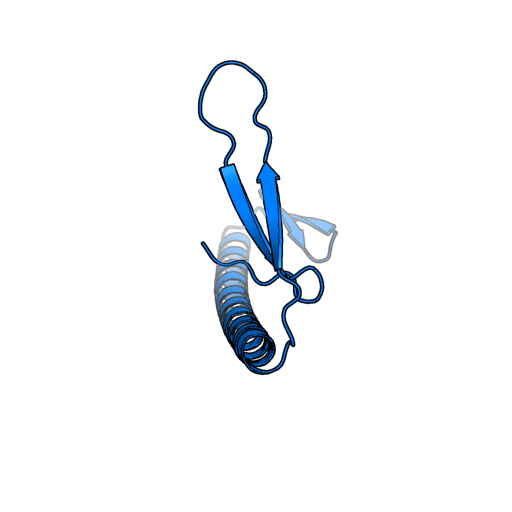 A 1 82 ? 6.680 3.169 -14.486 1.00 90.50 82 GLU A C 1
ATOM 676 O O . GLU A 1 82 ? 6.509 4.017 -13.612 1.00 90.50 82 GLU A O 1
ATOM 681 N N . LEU A 1 83 ? 7.805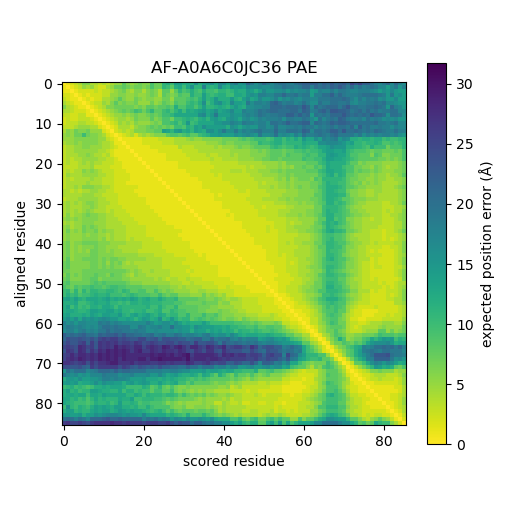 2.442 -14.538 1.00 88.94 83 LEU A N 1
ATOM 682 C CA . LEU A 1 83 ? 8.894 2.593 -13.587 1.00 88.94 83 LEU A CA 1
ATOM 683 C C . LEU A 1 83 ? 9.373 4.040 -13.635 1.00 88.94 83 LEU A C 1
ATOM 685 O O . LEU A 1 83 ? 9.670 4.555 -14.711 1.00 88.94 83 LEU A O 1
ATOM 689 N N . THR A 1 84 ? 9.466 4.685 -12.482 1.00 86.25 84 THR A N 1
ATOM 690 C CA . THR A 1 84 ? 9.969 6.053 -12.361 1.00 86.25 84 THR A CA 1
ATOM 691 C C . THR A 1 84 ? 11.422 6.027 -11.902 1.00 86.25 84 THR A C 1
ATOM 693 O O . THR A 1 84 ? 11.826 5.183 -11.101 1.00 86.25 84 THR A O 1
ATOM 696 N N . ILE A 1 85 ? 12.235 6.941 -12.431 1.00 74.75 85 ILE A N 1
ATOM 697 C CA . ILE A 1 85 ? 13.588 7.192 -11.924 1.00 74.75 85 ILE A CA 1
ATOM 698 C C . ILE A 1 85 ? 13.598 8.635 -11.435 1.00 74.75 85 ILE A C 1
ATOM 700 O O . ILE A 1 85 ? 13.535 9.561 -12.243 1.00 74.75 85 ILE A O 1
ATOM 704 N N . SER A 1 86 ? 13.618 8.792 -10.113 1.00 57.16 86 SER A N 1
ATOM 705 C CA . SER A 1 86 ? 13.774 10.072 -9.413 1.00 57.16 86 SER A CA 1
ATOM 706 C C . SER A 1 86 ? 15.216 10.557 -9.437 1.00 57.16 86 SER A C 1
ATOM 708 O O . SER A 1 86 ? 16.093 9.705 -9.155 1.00 57.16 86 SER A O 1
#